Protein AF-A0A8S2XG65-F1 (afdb_monomer_lite)

Organism: NCBI:txid1234261

Radius of gyration: 26.64 Å; chains: 1; bounding box: 35×36×79 Å

Structure (mmCIF, N/CA/C/O backbone):
data_AF-A0A8S2XG65-F1
#
_entry.id   AF-A0A8S2XG65-F1
#
loop_
_atom_site.group_PDB
_atom_site.id
_atom_site.type_symbol
_atom_site.label_atom_id
_atom_site.label_alt_id
_atom_site.label_comp_id
_atom_site.label_asym_id
_atom_site.label_entity_id
_atom_site.label_seq_id
_atom_site.pdbx_PDB_ins_code
_atom_site.Cartn_x
_atom_site.Cartn_y
_atom_site.Cartn_z
_atom_site.occupancy
_atom_site.B_iso_or_equiv
_atom_site.auth_seq_id
_atom_site.auth_comp_id
_atom_site.auth_asym_id
_atom_site.auth_atom_id
_atom_site.pdbx_PDB_model_num
ATOM 1 N N . MET A 1 1 ? 0.662 17.878 -62.921 1.00 42.75 1 MET A N 1
ATOM 2 C CA . MET A 1 1 ? 1.548 18.146 -61.766 1.00 42.75 1 MET A CA 1
ATOM 3 C C . MET A 1 1 ? 2.176 16.828 -61.318 1.00 42.75 1 MET A C 1
ATOM 5 O O . MET A 1 1 ? 1.436 15.854 -61.226 1.00 42.75 1 MET A O 1
ATOM 9 N N . PRO A 1 2 ? 3.509 16.744 -61.160 1.00 48.50 2 PRO A N 1
ATOM 10 C CA . PRO A 1 2 ? 4.222 15.479 -60.965 1.00 48.50 2 PRO A CA 1
ATOM 11 C C . PRO A 1 2 ? 4.047 14.920 -59.541 1.00 48.50 2 PRO A C 1
ATOM 13 O O . PRO A 1 2 ? 3.892 15.670 -58.579 1.00 48.50 2 PRO A O 1
ATOM 16 N N . LYS A 1 3 ? 4.043 13.585 -59.423 1.00 47.41 3 LYS A N 1
ATOM 17 C CA . LYS A 1 3 ? 3.833 12.838 -58.173 1.00 47.41 3 LYS A CA 1
ATOM 18 C C . LYS A 1 3 ? 5.090 12.912 -57.294 1.00 47.41 3 LYS A C 1
ATOM 20 O O . LYS A 1 3 ? 6.173 12.561 -57.752 1.00 47.41 3 LYS A O 1
ATOM 25 N N . ARG A 1 4 ? 4.940 13.357 -56.039 1.00 47.22 4 ARG A N 1
ATOM 26 C CA . ARG A 1 4 ? 6.009 13.351 -55.023 1.00 47.22 4 ARG A CA 1
ATOM 27 C C . ARG A 1 4 ? 6.422 11.901 -54.746 1.00 47.22 4 ARG A C 1
ATOM 29 O O . ARG A 1 4 ? 5.627 11.136 -54.210 1.00 47.22 4 ARG A O 1
ATOM 36 N N . LEU A 1 5 ? 7.647 11.538 -55.116 1.00 52.94 5 LEU A N 1
ATOM 37 C CA . LEU A 1 5 ? 8.320 10.333 -54.632 1.00 52.94 5 LEU A CA 1
ATOM 38 C C . LEU A 1 5 ? 8.920 10.667 -53.260 1.00 52.94 5 LEU A C 1
ATOM 40 O O . LEU A 1 5 ? 9.684 11.624 -53.148 1.00 52.94 5 LEU A O 1
ATOM 44 N N . TYR A 1 6 ? 8.563 9.922 -52.213 1.00 41.09 6 TYR A N 1
ATOM 45 C CA . TYR A 1 6 ? 9.307 9.955 -50.955 1.00 41.09 6 TYR A CA 1
ATOM 46 C C . TYR A 1 6 ? 10.465 8.965 -51.080 1.00 41.09 6 TYR A C 1
ATOM 48 O O . TYR A 1 6 ? 10.248 7.757 -51.132 1.00 41.09 6 TYR A O 1
ATOM 56 N N . SER A 1 7 ? 11.682 9.499 -51.181 1.00 46.91 7 SER A N 1
ATOM 57 C CA . SER A 1 7 ? 12.917 8.743 -50.983 1.00 46.91 7 SER A CA 1
ATOM 58 C C . SER A 1 7 ? 13.075 8.534 -49.479 1.00 46.91 7 SER A C 1
ATOM 60 O O . SER A 1 7 ? 13.318 9.494 -48.749 1.00 46.91 7 SER A O 1
ATOM 62 N N . THR A 1 8 ? 12.878 7.310 -48.994 1.00 52.34 8 THR A N 1
ATOM 63 C CA . THR A 1 8 ? 13.226 6.934 -47.617 1.00 52.34 8 THR A CA 1
ATOM 64 C C . THR A 1 8 ? 14.692 6.517 -47.605 1.00 52.34 8 THR A C 1
ATOM 66 O O . THR A 1 8 ? 15.005 5.333 -47.688 1.00 52.34 8 THR A O 1
ATOM 69 N N . ASN A 1 9 ? 15.585 7.503 -47.585 1.00 46.03 9 ASN A N 1
ATOM 70 C CA . ASN A 1 9 ? 17.006 7.264 -47.359 1.00 46.03 9 ASN A CA 1
ATOM 71 C C . ASN A 1 9 ? 17.272 7.075 -45.854 1.00 46.03 9 ASN A C 1
ATOM 73 O O . ASN A 1 9 ? 16.817 7.887 -45.052 1.00 46.03 9 ASN A O 1
ATOM 77 N N . ASP A 1 10 ? 17.972 5.974 -45.553 1.00 40.53 10 ASP A N 1
ATOM 78 C CA . ASP A 1 10 ? 19.079 5.799 -44.590 1.00 40.53 10 ASP A CA 1
ATOM 79 C C . ASP A 1 10 ? 18.852 6.268 -43.135 1.00 40.53 10 ASP A C 1
ATOM 81 O O . ASP A 1 10 ? 18.722 7.448 -42.845 1.00 40.53 10 ASP A O 1
ATOM 85 N N . ARG A 1 11 ? 18.601 5.355 -42.185 1.00 53.31 11 ARG A N 1
ATOM 86 C CA . ARG A 1 11 ? 19.586 4.676 -41.308 1.00 53.31 11 ARG A CA 1
ATOM 87 C C . ARG A 1 11 ? 20.507 5.608 -40.493 1.00 53.31 11 ARG A C 1
ATOM 89 O O . ARG A 1 11 ? 21.506 6.101 -40.995 1.00 53.31 11 ARG A O 1
ATOM 96 N N . ASP A 1 12 ? 20.149 5.637 -39.205 1.00 57.31 12 ASP A N 1
ATOM 97 C CA . ASP A 1 12 ? 20.954 5.782 -37.985 1.00 57.31 12 ASP A CA 1
ATOM 98 C C . ASP A 1 12 ? 21.380 7.184 -37.496 1.00 57.31 12 ASP A C 1
ATOM 100 O O . ASP A 1 12 ? 21.797 8.047 -38.252 1.00 57.31 12 ASP A O 1
ATOM 104 N N . GLU A 1 13 ? 21.291 7.318 -36.161 1.00 56.00 13 GLU A N 1
ATOM 105 C CA . GLU A 1 13 ? 21.922 8.321 -35.282 1.00 56.00 13 GLU A CA 1
ATOM 106 C C . GLU A 1 13 ? 21.214 9.663 -35.065 1.00 56.00 13 GLU A C 1
ATOM 108 O O . GLU A 1 13 ? 21.616 10.668 -35.615 1.00 56.00 13 GLU A O 1
ATOM 113 N N . ASP A 1 14 ? 20.216 9.679 -34.169 1.00 52.12 14 ASP A N 1
ATOM 114 C CA . ASP A 1 14 ? 19.989 10.779 -33.203 1.00 52.12 14 ASP A CA 1
ATOM 115 C C . ASP A 1 14 ? 18.967 10.329 -32.136 1.00 52.12 14 ASP A C 1
ATOM 117 O O . ASP A 1 14 ? 17.899 10.911 -31.925 1.00 52.12 14 ASP A O 1
ATOM 121 N N . ALA A 1 15 ? 19.247 9.206 -31.464 1.00 59.84 15 ALA A N 1
ATOM 122 C CA . ALA A 1 15 ? 18.456 8.813 -30.302 1.00 59.84 15 ALA A CA 1
ATOM 123 C C . ALA A 1 15 ? 18.787 9.760 -29.137 1.00 59.84 15 ALA A C 1
ATOM 125 O O . ALA A 1 15 ? 19.818 9.596 -28.488 1.00 59.84 15 ALA A O 1
ATOM 126 N N . ASP A 1 16 ? 17.904 10.731 -28.879 1.00 56.81 16 ASP A N 1
ATOM 127 C CA . ASP A 1 16 ? 17.976 11.643 -27.731 1.00 56.81 16 ASP A CA 1
ATOM 128 C C . ASP A 1 16 ? 18.312 10.854 -26.440 1.00 56.81 16 ASP A C 1
ATOM 130 O O . ASP A 1 16 ? 17.518 9.992 -26.020 1.00 56.81 16 ASP A O 1
ATOM 134 N N . PRO A 1 17 ? 19.467 11.118 -25.791 1.00 59.16 17 PRO A N 1
ATOM 135 C CA . PRO A 1 17 ? 19.869 10.447 -24.559 1.00 59.16 17 PRO A CA 1
ATOM 136 C C . PRO A 1 17 ? 18.806 10.534 -23.451 1.00 59.16 17 PRO A C 1
ATOM 138 O O . PRO A 1 17 ? 18.741 9.642 -22.600 1.00 59.16 17 PRO A O 1
ATOM 141 N N . ASN A 1 18 ? 17.933 11.553 -23.474 1.00 59.56 18 ASN A N 1
ATOM 142 C CA . ASN A 1 18 ? 16.834 11.699 -22.516 1.00 59.56 18 ASN A CA 1
ATOM 143 C C . ASN A 1 18 ? 15.695 10.684 -22.708 1.00 59.56 18 ASN A C 1
ATOM 145 O O . ASN A 1 18 ? 14.986 10.349 -21.754 1.00 59.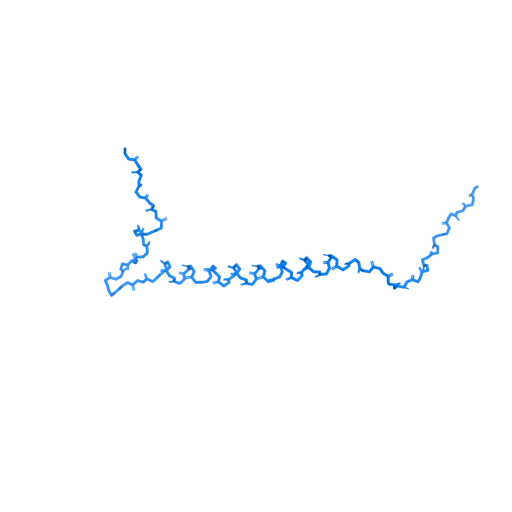56 18 ASN A O 1
ATOM 149 N N . PHE A 1 19 ? 15.492 10.150 -23.914 1.00 54.16 19 PHE A N 1
ATOM 150 C CA . PHE A 1 19 ? 14.417 9.184 -24.156 1.00 54.16 19 PHE A CA 1
ATOM 151 C C . PHE A 1 19 ? 14.759 7.788 -23.608 1.00 54.16 19 PHE A C 1
ATOM 153 O O . PHE A 1 19 ? 13.885 7.068 -23.106 1.00 54.16 19 PHE A O 1
ATOM 160 N N . VAL A 1 20 ? 16.038 7.404 -23.661 1.00 55.81 20 VAL A N 1
ATOM 161 C CA . VAL A 1 20 ? 16.527 6.116 -23.143 1.00 55.81 20 VAL A CA 1
ATOM 162 C C . VAL A 1 20 ? 16.667 6.111 -21.620 1.00 55.81 20 VAL A C 1
ATOM 164 O O . VAL A 1 20 ? 16.346 5.097 -20.993 1.00 55.81 20 VAL A O 1
ATOM 167 N N . SER A 1 21 ? 17.057 7.231 -21.004 1.00 59.50 21 SER A N 1
ATOM 168 C CA . SER A 1 21 ? 17.124 7.380 -19.542 1.00 59.50 21 SER A CA 1
ATOM 169 C C . SER A 1 21 ? 15.731 7.330 -18.903 1.00 59.50 21 SER A C 1
ATOM 171 O O . SER A 1 21 ? 15.511 6.540 -17.981 1.00 59.50 21 SER A O 1
ATOM 173 N N . ASN A 1 22 ? 14.740 8.027 -19.470 1.00 59.22 22 ASN A N 1
ATOM 174 C CA . ASN A 1 22 ? 13.355 7.987 -18.979 1.00 59.22 22 ASN A CA 1
ATOM 175 C C . ASN A 1 22 ? 12.676 6.618 -19.152 1.00 59.22 22 ASN A C 1
ATOM 177 O O . ASN A 1 22 ? 11.741 6.287 -18.421 1.00 59.22 22 ASN A O 1
ATOM 181 N N . LYS A 1 23 ? 13.093 5.790 -20.118 1.00 61.22 23 LYS A N 1
ATOM 182 C CA . LYS A 1 23 ? 12.606 4.400 -20.238 1.00 61.22 23 LYS A CA 1
ATOM 183 C C . LYS A 1 23 ? 13.182 3.490 -19.155 1.00 61.22 23 LYS A C 1
ATOM 185 O O . LYS A 1 23 ? 12.451 2.655 -18.629 1.00 61.22 23 LYS A O 1
ATOM 190 N N . ARG A 1 24 ? 14.463 3.662 -18.810 1.00 63.03 24 ARG A N 1
ATOM 191 C CA . ARG A 1 24 ? 15.115 2.903 -17.731 1.00 63.03 24 ARG A CA 1
ATOM 192 C C . ARG A 1 24 ? 14.571 3.304 -16.358 1.00 63.03 24 ARG A C 1
ATOM 194 O O . ARG A 1 24 ? 14.242 2.415 -15.582 1.00 63.03 24 ARG A O 1
ATOM 201 N N . SER A 1 25 ? 14.369 4.602 -16.107 1.00 67.00 25 SER A N 1
ATOM 202 C CA . SER A 1 25 ? 13.774 5.105 -14.855 1.00 67.00 25 SER A CA 1
ATOM 203 C C . SER A 1 25 ? 12.371 4.547 -14.620 1.00 67.00 25 SER A C 1
ATOM 205 O O . SER A 1 25 ? 12.102 3.961 -13.580 1.00 67.00 25 SER A O 1
ATOM 207 N N . ARG A 1 26 ? 11.500 4.604 -15.638 1.00 68.31 26 ARG A N 1
ATOM 208 C CA . ARG A 1 26 ? 10.130 4.065 -15.549 1.00 68.31 26 ARG A CA 1
ATOM 209 C C . ARG A 1 26 ? 10.073 2.552 -15.343 1.00 68.31 26 ARG A C 1
ATOM 211 O O . ARG A 1 26 ? 9.06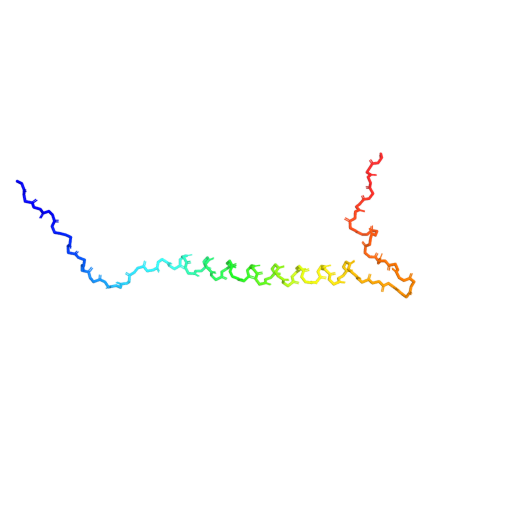6 2.035 -14.867 1.00 68.31 26 ARG A O 1
ATOM 218 N N . ARG A 1 27 ? 11.110 1.823 -15.763 1.00 69.81 27 ARG A N 1
ATOM 219 C CA . ARG A 1 27 ? 11.213 0.379 -15.532 1.00 69.81 27 ARG A CA 1
ATOM 220 C C . ARG A 1 27 ? 11.612 0.086 -14.085 1.00 69.81 27 ARG A C 1
ATOM 222 O O . ARG A 1 27 ? 10.932 -0.706 -13.448 1.00 69.81 27 ARG A O 1
ATOM 229 N N . LEU A 1 28 ? 12.634 0.771 -13.571 1.00 74.81 28 LEU A N 1
ATOM 230 C CA . LEU A 1 28 ? 13.044 0.692 -12.165 1.00 74.81 28 LEU A CA 1
ATOM 231 C C . LEU A 1 28 ? 11.902 1.085 -11.219 1.00 74.81 28 LEU A C 1
ATOM 233 O O . LEU A 1 28 ? 11.619 0.362 -10.274 1.00 74.81 28 LEU A O 1
ATOM 237 N N . GLU A 1 29 ? 11.180 2.169 -11.513 1.00 74.31 29 GLU A N 1
ATOM 238 C CA . GLU A 1 29 ? 9.992 2.561 -10.745 1.00 74.31 29 GLU A CA 1
ATOM 239 C C . GLU A 1 29 ? 8.942 1.447 -10.713 1.00 74.31 29 GLU A C 1
ATOM 241 O O . GLU A 1 29 ? 8.371 1.163 -9.662 1.00 74.31 29 GLU A O 1
ATOM 246 N N . ARG A 1 30 ? 8.694 0.773 -11.840 1.00 78.50 30 ARG A N 1
ATOM 247 C CA . ARG A 1 30 ? 7.729 -0.330 -11.896 1.00 78.50 30 ARG A CA 1
ATOM 248 C C . ARG A 1 30 ? 8.173 -1.513 -11.033 1.00 78.50 30 ARG A C 1
ATOM 250 O O . ARG A 1 30 ? 7.386 -1.976 -10.218 1.00 78.50 30 ARG A O 1
ATOM 257 N N . GLU A 1 31 ? 9.440 -1.907 -11.141 1.00 81.31 31 GLU A N 1
ATOM 258 C CA . GLU A 1 31 ? 10.035 -2.972 -10.323 1.00 81.31 31 GLU A CA 1
ATOM 259 C C . GLU A 1 31 ? 9.956 -2.629 -8.820 1.00 81.31 31 GLU A C 1
ATOM 261 O O . GLU A 1 31 ? 9.561 -3.467 -8.011 1.00 81.31 31 GLU A O 1
ATOM 266 N N . THR A 1 32 ? 10.221 -1.376 -8.426 1.00 89.44 32 THR A N 1
ATOM 267 C CA . THR A 1 32 ? 10.074 -0.950 -7.020 1.00 89.44 32 THR A CA 1
ATOM 268 C C . THR A 1 32 ? 8.624 -0.945 -6.540 1.00 89.44 32 THR A C 1
ATOM 270 O O . THR A 1 32 ? 8.361 -1.370 -5.419 1.00 89.44 32 THR A O 1
ATOM 273 N N . ASN A 1 33 ? 7.673 -0.513 -7.375 1.00 91.56 33 ASN A N 1
ATOM 274 C CA . ASN A 1 33 ? 6.253 -0.521 -7.025 1.00 91.56 33 ASN A CA 1
ATOM 275 C C . ASN A 1 33 ? 5.735 -1.951 -6.838 1.00 91.56 33 ASN A C 1
ATOM 277 O O . ASN A 1 33 ? 5.004 -2.207 -5.887 1.00 91.56 33 ASN A O 1
ATOM 281 N N . GLU A 1 34 ? 6.144 -2.884 -7.699 1.00 92.00 34 GLU A N 1
ATOM 282 C CA . GLU A 1 34 ? 5.786 -4.302 -7.590 1.00 92.00 34 GLU A CA 1
ATOM 283 C C . GLU A 1 34 ? 6.323 -4.922 -6.291 1.00 92.00 34 GLU A C 1
ATOM 285 O O . GLU A 1 34 ? 5.581 -5.594 -5.572 1.00 92.00 34 GLU A O 1
ATOM 290 N N . ILE A 1 35 ? 7.579 -4.632 -5.935 1.00 92.88 35 ILE A N 1
ATOM 291 C CA . ILE A 1 35 ? 8.182 -5.092 -4.674 1.00 92.88 35 ILE A CA 1
ATOM 292 C C . ILE A 1 35 ? 7.455 -4.487 -3.466 1.00 92.88 35 ILE A C 1
ATOM 294 O O . ILE A 1 35 ? 7.080 -5.211 -2.543 1.00 92.88 35 ILE A O 1
ATOM 298 N N . CYS A 1 36 ? 7.2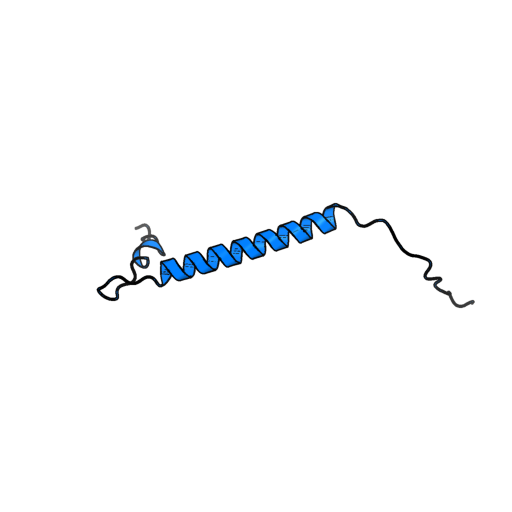23 -3.172 -3.467 1.00 93.81 36 CYS A N 1
ATOM 299 C CA . CYS A 1 36 ? 6.507 -2.484 -2.393 1.00 93.81 36 CYS A CA 1
ATOM 300 C C . CYS A 1 36 ? 5.083 -3.024 -2.221 1.00 93.81 36 CYS A C 1
ATOM 302 O O . CYS A 1 36 ? 4.637 -3.213 -1.089 1.00 93.81 36 CYS A O 1
ATOM 304 N N . GLN A 1 37 ? 4.391 -3.313 -3.325 1.00 93.44 37 GLN A N 1
ATOM 305 C CA . GLN A 1 37 ? 3.054 -3.895 -3.303 1.00 93.44 37 GLN A CA 1
ATOM 306 C C . GLN A 1 37 ? 3.070 -5.298 -2.684 1.00 93.44 37 GLN A C 1
ATOM 308 O O . GLN A 1 37 ? 2.283 -5.572 -1.782 1.00 93.44 37 GLN A O 1
ATOM 313 N N . GLY A 1 38 ? 4.008 -6.159 -3.092 1.00 93.00 38 GLY A N 1
ATOM 314 C CA . GLY A 1 38 ? 4.144 -7.503 -2.524 1.00 93.00 38 GLY A CA 1
ATOM 315 C C . GLY A 1 38 ? 4.446 -7.489 -1.021 1.00 93.00 38 GLY A C 1
ATOM 316 O O . GLY A 1 38 ? 3.855 -8.255 -0.259 1.00 93.00 38 GLY A O 1
ATOM 317 N N . LEU A 1 39 ? 5.316 -6.577 -0.574 1.00 93.50 39 LEU A N 1
ATOM 318 C CA . LEU A 1 39 ? 5.598 -6.377 0.851 1.00 93.50 39 LEU A CA 1
ATOM 319 C C . LEU A 1 39 ? 4.363 -5.891 1.613 1.00 93.50 39 LEU A C 1
ATOM 321 O O . LEU A 1 39 ? 4.075 -6.388 2.703 1.00 93.50 39 LEU A O 1
ATOM 325 N N . TYR A 1 40 ? 3.623 -4.941 1.042 1.00 92.56 40 TYR A N 1
ATOM 326 C CA . TYR A 1 40 ? 2.397 -4.428 1.641 1.00 92.56 40 TYR A CA 1
ATOM 327 C C . TYR A 1 40 ? 1.344 -5.528 1.805 1.00 92.56 40 TYR A C 1
ATOM 329 O O . TYR A 1 40 ? 0.767 -5.661 2.884 1.00 92.56 40 TYR A O 1
ATOM 337 N N . ASP A 1 41 ? 1.131 -6.352 0.781 1.00 92.31 41 ASP A N 1
ATOM 338 C CA . ASP A 1 41 ? 0.144 -7.431 0.820 1.00 92.31 41 ASP A CA 1
ATOM 339 C C . ASP A 1 41 ? 0.533 -8.526 1.826 1.00 92.31 41 ASP A C 1
ATOM 341 O O . ASP A 1 41 ? -0.321 -9.018 2.573 1.00 92.31 41 ASP A O 1
ATOM 345 N N . ALA A 1 42 ? 1.825 -8.858 1.923 1.00 92.00 42 ALA A N 1
ATOM 346 C CA . ALA A 1 42 ? 2.341 -9.790 2.925 1.00 92.00 42 ALA A CA 1
ATOM 347 C C . ALA A 1 42 ? 2.118 -9.273 4.356 1.00 92.00 42 ALA A C 1
ATOM 349 O O . ALA A 1 42 ? 1.580 -9.991 5.199 1.00 92.00 42 ALA A O 1
ATOM 350 N N . LEU A 1 43 ? 2.460 -8.008 4.623 1.00 91.25 43 LEU A N 1
ATOM 351 C CA . LEU A 1 43 ? 2.238 -7.380 5.929 1.00 91.25 43 LEU A CA 1
ATOM 352 C C . LEU A 1 43 ? 0.745 -7.294 6.264 1.00 91.25 43 LEU A C 1
ATOM 354 O O . LEU A 1 43 ? 0.334 -7.604 7.380 1.00 91.25 43 LEU A O 1
ATOM 358 N N . ARG A 1 44 ? -0.089 -6.920 5.290 1.00 91.06 44 ARG A N 1
ATOM 359 C CA . ARG A 1 44 ? -1.532 -6.749 5.482 1.00 91.06 44 ARG A CA 1
ATOM 360 C C . ARG A 1 44 ? -2.272 -8.066 5.712 1.00 91.06 44 ARG A C 1
ATOM 362 O O . ARG A 1 44 ? -3.290 -8.058 6.397 1.00 91.06 44 ARG A O 1
ATOM 369 N N . SER A 1 45 ? -1.802 -9.171 5.138 1.00 90.31 45 SER A N 1
ATOM 370 C CA . SER A 1 45 ? -2.428 -10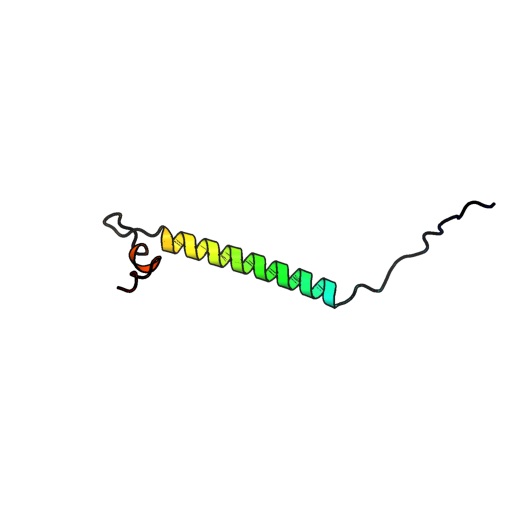.494 5.285 1.00 90.31 45 SER A CA 1
ATOM 371 C C . SER A 1 45 ? -1.888 -11.306 6.461 1.00 90.31 45 SER A C 1
ATOM 373 O O . SER A 1 45 ? -2.462 -12.350 6.781 1.00 90.31 45 SER A O 1
ATOM 375 N N . TYR A 1 46 ? -0.829 -10.834 7.124 1.00 92.31 46 TYR A N 1
ATOM 376 C CA . TYR A 1 46 ? -0.245 -11.519 8.266 1.00 92.31 46 TYR A CA 1
ATOM 377 C C . TYR A 1 46 ? -1.238 -11.610 9.433 1.00 92.31 46 TYR A C 1
ATOM 379 O O . TYR A 1 46 ? -1.790 -10.606 9.901 1.00 92.31 46 TYR A O 1
ATOM 387 N N . LYS A 1 47 ? -1.455 -12.841 9.903 1.00 93.06 47 LYS A N 1
ATOM 388 C CA . LYS A 1 47 ? -2.355 -13.173 11.009 1.00 93.06 47 LYS A CA 1
ATOM 389 C C . LYS A 1 47 ? -1.554 -13.726 12.178 1.00 93.06 47 LYS A C 1
ATOM 391 O O . LYS A 1 47 ? -0.635 -14.514 11.979 1.00 93.06 47 LYS A O 1
ATOM 396 N N . ASN A 1 48 ? -1.941 -13.333 13.384 1.00 88.19 48 ASN A N 1
ATOM 397 C CA . ASN A 1 48 ? -1.443 -13.943 14.614 1.00 88.19 48 ASN A CA 1
ATOM 398 C C . ASN A 1 48 ? -2.054 -15.336 14.840 1.00 88.19 48 ASN A C 1
ATOM 400 O O . ASN A 1 48 ? -2.981 -15.736 14.134 1.00 88.19 48 ASN A O 1
ATOM 404 N N . GLU A 1 49 ? -1.569 -16.045 15.863 1.00 90.06 49 GLU A N 1
ATOM 405 C CA . GLU A 1 49 ? -2.047 -17.380 16.270 1.00 90.06 49 GLU A CA 1
ATOM 406 C C . GLU A 1 49 ? -3.562 -17.412 16.554 1.00 90.06 49 GLU A C 1
ATOM 408 O O . GLU A 1 49 ? -4.230 -18.403 16.275 1.00 90.06 49 GLU A O 1
ATOM 413 N N . ASP A 1 50 ? -4.132 -16.284 16.986 1.00 84.62 50 ASP A N 1
ATOM 414 C CA . ASP A 1 50 ? -5.574 -16.101 17.203 1.00 84.62 50 ASP A CA 1
ATOM 415 C C . ASP A 1 50 ? -6.389 -15.881 15.909 1.00 84.62 50 ASP A C 1
ATOM 417 O O . ASP A 1 50 ? -7.583 -15.579 15.955 1.00 84.62 50 ASP A O 1
ATOM 421 N N . GLY A 1 51 ? -5.751 -15.932 14.736 1.00 84.94 51 GLY A N 1
ATOM 422 C CA . GLY A 1 51 ? -6.381 -15.692 13.432 1.00 84.94 51 GLY A CA 1
ATOM 423 C C . GLY A 1 51 ? -6.685 -14.220 13.119 1.00 84.94 51 GLY A C 1
ATOM 424 O O . GLY A 1 51 ? -7.285 -13.926 12.082 1.00 84.94 51 GLY A O 1
ATOM 425 N N . ARG A 1 52 ? -6.267 -13.288 13.985 1.00 87.81 52 ARG A N 1
ATOM 426 C CA . ARG A 1 52 ? -6.471 -11.836 13.831 1.00 87.81 52 ARG A CA 1
ATOM 427 C C . ARG A 1 52 ? -5.375 -11.190 12.989 1.00 87.81 52 ARG A C 1
ATOM 429 O O . ARG A 1 52 ? -4.201 -11.517 13.155 1.00 87.81 52 ARG A O 1
ATOM 436 N N . ILE A 1 53 ? -5.751 -10.235 12.139 1.00 90.88 53 ILE A N 1
ATOM 437 C CA . ILE A 1 53 ? -4.812 -9.456 11.321 1.00 90.88 53 ILE A CA 1
ATOM 438 C C . ILE A 1 53 ? -4.215 -8.323 12.165 1.00 90.88 53 ILE A C 1
ATOM 440 O O . ILE A 1 53 ? -4.937 -7.472 12.678 1.00 90.88 53 ILE A O 1
ATOM 444 N N . ILE A 1 54 ? -2.887 -8.281 12.287 1.00 88.25 54 ILE A N 1
ATOM 445 C CA . ILE A 1 54 ? -2.185 -7.313 13.155 1.00 88.25 54 ILE A CA 1
ATOM 446 C C . ILE A 1 54 ? -2.253 -5.894 12.582 1.00 88.25 54 ILE A C 1
ATOM 448 O O . ILE A 1 54 ? -2.395 -4.911 13.311 1.00 88.25 54 ILE A O 1
ATOM 452 N N . CYS A 1 55 ? -2.173 -5.778 11.257 1.00 88.81 55 CYS A N 1
ATOM 453 C CA . CYS A 1 55 ? -2.105 -4.491 10.577 1.00 88.81 55 CYS A CA 1
ATOM 454 C C . CYS A 1 55 ? -3.448 -3.737 10.500 1.00 88.81 55 CYS A C 1
ATOM 456 O O . CYS A 1 55 ? -3.440 -2.566 10.125 1.00 88.81 55 CYS A O 1
ATOM 458 N N . GLU A 1 56 ? -4.585 -4.338 10.880 1.00 86.81 56 GLU A N 1
ATOM 459 C CA . GLU A 1 56 ? -5.918 -3.705 10.799 1.00 86.81 56 GLU A CA 1
ATOM 460 C C . GLU A 1 56 ? -6.013 -2.368 11.548 1.00 86.81 56 GLU A C 1
ATOM 462 O O . GLU A 1 56 ? -6.642 -1.426 11.065 1.00 86.81 5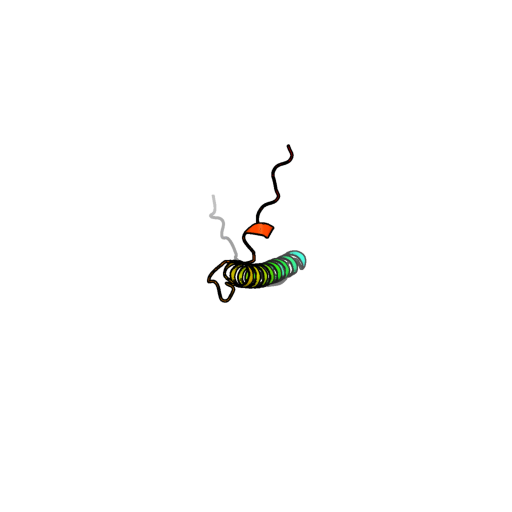6 GLU A O 1
ATOM 467 N N . SER A 1 57 ? -5.343 -2.244 12.693 1.00 86.19 57 SER A N 1
ATOM 468 C CA . SER A 1 57 ? -5.341 -1.005 13.484 1.00 86.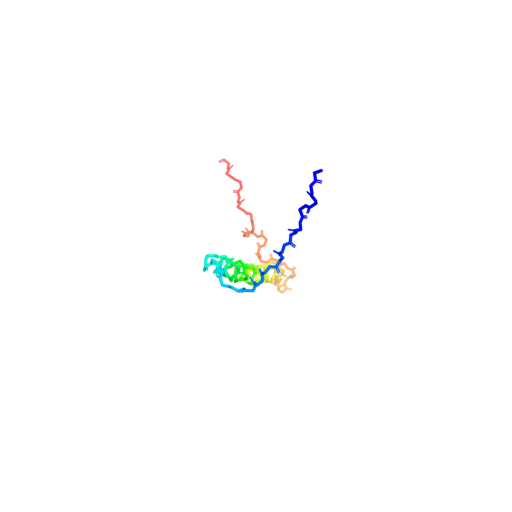19 57 SER A CA 1
ATOM 469 C C . SER A 1 57 ? -4.449 0.093 12.899 1.00 86.19 57 SER A C 1
ATOM 471 O O . SER A 1 57 ? -4.603 1.261 13.246 1.00 86.19 57 SER A O 1
ATOM 473 N N . PHE A 1 58 ? -3.508 -0.260 12.022 1.00 87.00 58 PHE A N 1
ATOM 474 C CA . PHE A 1 58 ? -2.499 0.662 11.491 1.00 87.00 58 PHE A CA 1
ATOM 475 C C . PHE A 1 58 ? -2.846 1.194 10.096 1.00 87.00 58 PHE A C 1
ATOM 477 O O . PHE A 1 58 ? -2.312 2.221 9.685 1.00 87.00 58 PHE A O 1
ATOM 484 N N . ILE A 1 59 ? -3.760 0.539 9.370 1.00 88.38 59 ILE A N 1
ATOM 485 C CA . ILE A 1 59 ? -4.176 0.973 8.024 1.00 88.38 59 ILE A CA 1
ATOM 486 C C . ILE A 1 59 ? -5.058 2.225 8.029 1.00 88.38 59 ILE A C 1
ATOM 488 O O . ILE A 1 59 ? -5.208 2.872 6.993 1.00 88.38 59 ILE A O 1
ATOM 492 N N . ARG A 1 60 ? -5.673 2.569 9.166 1.00 86.88 60 ARG A N 1
ATOM 493 C CA . ARG A 1 60 ? -6.592 3.703 9.262 1.00 86.88 60 ARG A CA 1
ATOM 494 C C . ARG A 1 60 ? -6.339 4.494 10.533 1.00 86.88 60 ARG A C 1
ATOM 496 O O . ARG A 1 60 ? -6.481 3.976 11.634 1.00 86.88 60 ARG A O 1
ATOM 503 N N . LEU A 1 61 ? -6.034 5.779 10.370 1.00 86.06 61 LEU A N 1
ATOM 504 C CA . LEU A 1 61 ? -5.956 6.692 11.503 1.00 86.06 61 LEU A CA 1
ATOM 505 C C . LEU A 1 61 ? -7.343 6.886 12.137 1.00 86.06 61 LEU A C 1
ATOM 507 O O . LEU A 1 61 ? -8.352 6.925 11.421 1.00 86.06 61 LEU A O 1
ATOM 511 N N . PRO A 1 62 ? -7.408 7.070 13.465 1.00 85.94 62 PRO A N 1
ATOM 512 C CA . PRO A 1 62 ? -8.640 7.478 14.118 1.00 85.94 62 PRO A CA 1
ATOM 513 C C . PRO A 1 62 ? -9.088 8.846 13.583 1.00 85.94 62 PRO A C 1
ATOM 515 O O . PRO A 1 62 ? -8.271 9.741 13.356 1.00 85.94 62 PRO A O 1
ATOM 518 N N . SER A 1 63 ? -10.397 9.012 13.371 1.00 86.31 63 SER A N 1
ATOM 519 C CA . SER A 1 63 ? -10.953 10.308 12.966 1.00 86.31 63 SER A CA 1
ATOM 520 C C . SER A 1 63 ? -10.701 11.341 14.061 1.00 86.31 63 SER A C 1
ATOM 522 O O . SER A 1 63 ? -10.940 11.059 15.237 1.00 86.31 63 SER A O 1
ATOM 524 N N . LYS A 1 64 ? -10.270 12.545 13.674 1.00 83.38 64 LYS A N 1
ATOM 525 C CA . LYS A 1 64 ? -10.201 13.684 14.596 1.00 83.38 64 LYS A CA 1
ATOM 526 C C . LYS A 1 64 ? -11.630 14.010 15.056 1.00 83.38 64 LYS A C 1
ATOM 528 O O . LYS A 1 64 ? -12.513 14.150 14.209 1.00 83.38 64 LYS A O 1
ATOM 533 N N . ARG A 1 65 ? -11.851 14.019 16.371 1.00 72.50 65 ARG A N 1
ATOM 534 C CA . ARG A 1 65 ? -13.062 14.533 17.024 1.00 72.50 65 ARG A CA 1
ATOM 535 C C . ARG A 1 65 ? -12.861 16.000 17.363 1.00 72.50 65 ARG A C 1
ATOM 537 O O . ARG A 1 65 ? -11.695 16.349 17.654 1.00 72.50 65 ARG A O 1
#

Foldseek 3Di:
DDDDDDDPDDDDDDDPPVVVVVVVVVVVVVVVVVVVVVVVVCLQCDADPVRDRPCPCVVDDDDDD

Sequence (65 aa):
MPKRLYSTNDRDEDADPNFVSNKRSRRLERETNEICQGLYDALRSYKNEDGRIICESFIRLPSKR

pLDDT: mean 74.07, std 17.54, range [40.53, 93.81]

Secondary structure (DSSP, 8-state):
----------------HHHHHHHHHHHHHHHHHHHHHHHHHHHHH-B-TTS-BGGGGTSSPPPP-